Protein AF-A0A6X8DWF0-F1 (afdb_monomer_lite)

Structure (mmCIF, N/CA/C/O backbone):
data_AF-A0A6X8DWF0-F1
#
_entry.id   AF-A0A6X8DWF0-F1
#
loop_
_atom_site.group_PDB
_atom_site.id
_atom_site.type_symbol
_atom_site.label_atom_id
_atom_site.label_alt_id
_atom_site.label_comp_id
_atom_site.label_asym_id
_atom_site.label_entity_id
_atom_site.label_seq_id
_atom_site.pdbx_PDB_ins_code
_atom_site.Cartn_x
_atom_site.Cartn_y
_atom_site.Cartn_z
_atom_site.occupancy
_atom_site.B_iso_or_equiv
_atom_site.auth_seq_id
_atom_site.auth_comp_id
_atom_site.auth_asym_id
_atom_site.auth_atom_id
_atom_site.pdbx_PDB_model_num
ATOM 1 N N . MET A 1 1 ? 31.310 -1.453 -28.998 1.00 80.19 1 MET A N 1
ATOM 2 C CA . MET A 1 1 ? 29.928 -0.973 -29.222 1.00 80.19 1 MET A CA 1
ATOM 3 C C . MET A 1 1 ? 28.975 -2.115 -28.911 1.00 80.19 1 MET A C 1
ATOM 5 O O . MET A 1 1 ? 29.233 -3.218 -29.373 1.00 80.19 1 MET A O 1
ATOM 9 N N . LEU A 1 2 ? 27.939 -1.893 -28.097 1.00 79.25 2 LEU A N 1
ATOM 10 C CA . LEU A 1 2 ? 26.911 -2.912 -27.847 1.00 79.25 2 LEU A CA 1
ATOM 11 C C . LEU A 1 2 ? 26.061 -3.104 -29.108 1.00 79.25 2 LEU A C 1
ATOM 13 O O . LEU A 1 2 ? 25.748 -2.131 -29.793 1.00 79.25 2 LEU A O 1
ATOM 17 N N . SER A 1 3 ? 25.678 -4.345 -29.408 1.00 90.56 3 SER A N 1
ATOM 18 C CA . SER A 1 3 ? 24.697 -4.606 -30.461 1.00 90.56 3 SER A CA 1
ATOM 19 C C . SER A 1 3 ? 23.326 -4.039 -30.049 1.00 90.56 3 SER A C 1
ATOM 21 O O . SER A 1 3 ? 23.023 -3.984 -28.851 1.00 90.56 3 SER A O 1
ATOM 23 N N . PRO A 1 4 ? 22.464 -3.632 -31.000 1.00 88.50 4 PRO A N 1
ATOM 24 C CA . PRO A 1 4 ? 21.152 -3.062 -30.681 1.00 88.50 4 PRO A CA 1
ATOM 25 C C . PRO A 1 4 ? 20.294 -3.908 -29.712 1.00 88.50 4 PRO A C 1
ATOM 27 O O . PRO A 1 4 ? 19.674 -3.323 -28.822 1.00 88.50 4 PRO A O 1
ATOM 30 N N . PRO A 1 5 ? 20.284 -5.260 -29.780 1.00 90.75 5 PRO A N 1
ATOM 31 C CA . PRO A 1 5 ? 19.573 -6.094 -28.805 1.00 90.75 5 PRO A CA 1
ATOM 32 C C . PRO A 1 5 ? 20.177 -6.048 -27.395 1.00 90.75 5 PRO A C 1
ATOM 34 O O . PRO A 1 5 ? 19.436 -5.986 -26.415 1.00 90.75 5 PRO A O 1
ATOM 37 N N . ALA A 1 6 ? 21.510 -6.041 -27.285 1.00 87.56 6 ALA A N 1
ATOM 38 C CA . ALA A 1 6 ? 22.206 -5.996 -26.000 1.00 87.56 6 ALA A CA 1
ATOM 39 C C . ALA A 1 6 ? 21.996 -4.649 -25.292 1.00 87.56 6 ALA A C 1
ATOM 41 O O . ALA A 1 6 ? 21.762 -4.612 -24.085 1.00 87.56 6 ALA A O 1
ATOM 42 N N . LEU A 1 7 ? 21.984 -3.550 -26.053 1.00 88.12 7 LEU A N 1
ATOM 43 C CA . LEU A 1 7 ? 21.634 -2.225 -25.541 1.00 88.12 7 LEU A CA 1
ATOM 44 C C . LEU A 1 7 ? 20.187 -2.186 -25.022 1.00 88.12 7 LEU A C 1
ATOM 46 O O . LEU A 1 7 ? 19.929 -1.661 -23.941 1.00 88.12 7 LEU A O 1
ATOM 50 N N . ARG A 1 8 ? 19.243 -2.791 -25.755 1.00 88.56 8 ARG A N 1
ATOM 51 C CA . ARG A 1 8 ? 17.833 -2.864 -25.343 1.00 88.56 8 ARG A CA 1
ATOM 52 C C . ARG A 1 8 ? 17.654 -3.652 -24.046 1.00 88.56 8 ARG A C 1
ATOM 54 O O . ARG A 1 8 ? 16.930 -3.204 -23.163 1.00 88.56 8 ARG A O 1
ATOM 61 N N . ALA A 1 9 ? 18.330 -4.793 -23.920 1.00 87.44 9 ALA A N 1
ATOM 62 C CA . ALA A 1 9 ? 18.292 -5.618 -22.716 1.00 87.44 9 ALA A CA 1
ATOM 63 C C . ALA A 1 9 ? 18.872 -4.884 -21.495 1.00 87.44 9 ALA A C 1
ATOM 65 O O . ALA A 1 9 ? 18.268 -4.927 -20.425 1.00 87.44 9 ALA A O 1
ATOM 66 N N . ALA A 1 10 ? 19.986 -4.162 -21.663 1.00 84.00 10 ALA A N 1
ATOM 67 C CA . ALA A 1 10 ? 20.593 -3.362 -20.599 1.00 84.00 10 ALA A CA 1
ATOM 68 C C . ALA A 1 10 ? 19.654 -2.246 -20.110 1.00 84.00 10 ALA A C 1
ATOM 70 O O . ALA A 1 10 ? 19.349 -2.179 -18.921 1.00 84.00 10 ALA A O 1
ATOM 71 N N . ILE A 1 11 ? 19.094 -1.455 -21.034 1.00 83.06 11 ILE A N 1
ATOM 72 C CA . ILE A 1 11 ? 18.120 -0.394 -20.718 1.00 83.06 11 ILE A CA 1
ATOM 73 C C . ILE A 1 11 ? 16.891 -0.972 -20.001 1.00 83.06 11 ILE A C 1
ATOM 75 O O . ILE A 1 11 ? 16.362 -0.386 -19.057 1.00 83.06 11 ILE A O 1
ATOM 79 N N . GLN A 1 12 ? 16.420 -2.141 -20.432 1.00 81.56 12 GLN A N 1
ATOM 80 C CA . GLN A 1 12 ? 15.256 -2.783 -19.832 1.00 81.56 12 GLN A CA 1
ATOM 81 C C . GLN A 1 12 ? 15.555 -3.346 -18.435 1.00 81.56 12 GLN A C 1
ATOM 83 O O . GLN A 1 12 ? 14.690 -3.271 -17.560 1.00 81.56 12 GLN A O 1
ATOM 88 N N . GLY A 1 13 ? 16.774 -3.842 -18.207 1.00 77.50 13 GLY A N 1
ATOM 89 C CA . GLY A 1 13 ? 17.271 -4.253 -16.894 1.00 77.50 13 GLY A CA 1
ATOM 90 C C . GLY A 1 13 ? 17.385 -3.082 -15.916 1.00 77.50 13 GLY A C 1
ATOM 91 O O . GLY A 1 13 ? 16.858 -3.160 -14.808 1.00 77.50 13 GLY A O 1
ATOM 92 N N . GLU A 1 14 ? 17.975 -1.964 -16.341 1.00 78.12 14 GLU A N 1
ATOM 93 C CA . GLU A 1 14 ? 18.056 -0.735 -15.537 1.00 78.12 14 GLU A CA 1
ATOM 94 C C . GLU A 1 14 ? 16.665 -0.193 -15.187 1.00 78.12 14 GLU A C 1
ATOM 96 O O . GLU A 1 14 ? 16.385 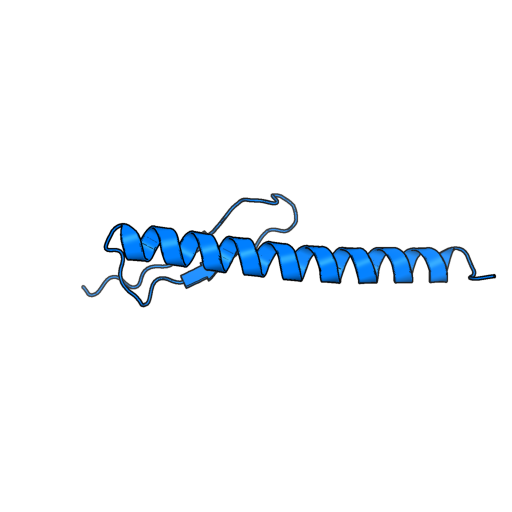0.133 -14.031 1.00 78.12 14 GLU A O 1
ATOM 101 N N . ARG A 1 15 ? 15.746 -0.177 -16.161 1.00 78.69 15 ARG A N 1
ATOM 102 C CA . ARG A 1 15 ? 14.357 0.247 -15.945 1.00 78.69 15 ARG A CA 1
ATOM 103 C C . ARG A 1 15 ? 13.617 -0.661 -14.960 1.00 78.69 15 ARG A C 1
ATOM 105 O O . ARG A 1 15 ? 12.825 -0.168 -14.158 1.00 78.69 15 ARG A O 1
ATOM 112 N N . LEU A 1 16 ? 13.871 -1.971 -14.995 1.00 78.75 16 LEU A N 1
ATOM 113 C CA . LEU A 1 16 ? 13.302 -2.922 -14.039 1.00 78.75 16 LEU A CA 1
ATOM 114 C C . LEU A 1 16 ? 13.815 -2.662 -12.615 1.00 78.75 16 LEU A C 1
ATOM 116 O O . LEU A 1 16 ? 13.023 -2.682 -11.675 1.00 78.75 16 LEU A O 1
ATOM 120 N N . ILE A 1 17 ? 15.114 -2.393 -12.452 1.00 75.06 17 ILE A N 1
ATOM 121 C CA . ILE A 1 17 ? 15.714 -2.068 -11.148 1.00 75.06 17 ILE A CA 1
ATOM 122 C C . ILE A 1 17 ? 15.128 -0.762 -10.601 1.00 75.06 17 ILE A C 1
ATOM 124 O O . ILE A 1 17 ? 14.673 -0.732 -9.459 1.00 75.06 17 ILE A O 1
ATOM 128 N N . MET A 1 18 ? 15.064 0.287 -11.428 1.00 77.25 18 MET A N 1
ATOM 129 C CA . MET A 1 18 ? 14.473 1.580 -11.061 1.00 77.25 18 MET A CA 1
ATOM 130 C C . MET A 1 18 ? 13.026 1.424 -10.574 1.00 77.25 18 MET A C 1
ATOM 132 O O . MET A 1 18 ? 12.645 1.986 -9.549 1.00 77.25 18 MET A O 1
ATOM 136 N N . ASN A 1 19 ? 12.228 0.616 -11.279 1.00 81.56 19 ASN A N 1
ATOM 137 C CA . ASN A 1 19 ? 10.836 0.364 -10.921 1.00 81.56 19 ASN A CA 1
ATOM 138 C C . ASN A 1 19 ? 10.716 -0.372 -9.575 1.00 81.56 19 ASN A C 1
ATOM 140 O O . ASN A 1 19 ? 9.922 0.034 -8.734 1.00 81.56 19 ASN A O 1
ATOM 144 N N . LYS A 1 20 ? 11.562 -1.379 -9.311 1.00 83.31 20 LYS A N 1
ATOM 145 C CA . LYS A 1 20 ? 11.583 -2.077 -8.012 1.00 83.31 20 LYS A CA 1
ATOM 146 C C . LYS A 1 20 ? 11.921 -1.140 -6.853 1.00 83.31 20 LYS A C 1
ATOM 148 O O . LYS A 1 20 ? 11.243 -1.178 -5.828 1.00 83.31 20 LYS A O 1
ATOM 153 N N . THR A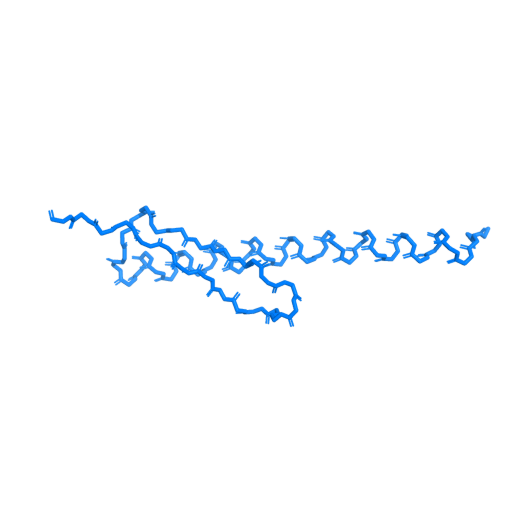 1 21 ? 12.938 -0.292 -7.017 1.00 87.06 21 THR A N 1
ATOM 154 C CA . THR A 1 21 ? 13.340 0.678 -5.988 1.00 87.06 21 THR A CA 1
ATOM 155 C C . THR A 1 21 ? 12.227 1.684 -5.711 1.00 87.06 21 THR A C 1
ATOM 157 O O . THR A 1 21 ? 11.887 1.921 -4.552 1.00 87.06 21 THR A O 1
ATOM 160 N N . LEU A 1 22 ? 11.614 2.238 -6.761 1.00 85.31 22 LEU A N 1
ATOM 161 C CA . LEU A 1 22 ? 10.490 3.161 -6.616 1.00 85.31 22 LEU A CA 1
ATOM 162 C C . LEU A 1 22 ? 9.299 2.491 -5.917 1.00 85.31 22 LEU A C 1
ATOM 164 O O . LEU A 1 22 ? 8.740 3.064 -4.984 1.00 85.31 22 LEU A O 1
ATOM 168 N N . ASN A 1 23 ? 8.951 1.262 -6.307 1.00 85.75 23 ASN A N 1
ATOM 169 C CA . ASN A 1 23 ? 7.840 0.531 -5.700 1.00 85.75 23 ASN A CA 1
ATOM 170 C C . ASN A 1 23 ? 8.080 0.278 -4.211 1.00 85.75 23 ASN A C 1
ATOM 172 O O . ASN A 1 23 ? 7.178 0.502 -3.410 1.00 85.75 23 ASN A O 1
ATOM 176 N N . ALA A 1 24 ? 9.300 -0.104 -3.824 1.00 88.00 24 ALA A N 1
ATOM 177 C CA . ALA A 1 24 ? 9.658 -0.304 -2.423 1.00 88.00 24 ALA A CA 1
ATOM 178 C C . ALA A 1 24 ? 9.515 0.985 -1.593 1.00 88.00 24 ALA A C 1
ATOM 180 O O . ALA A 1 24 ? 9.009 0.942 -0.469 1.00 88.00 24 ALA A O 1
ATOM 181 N N . LEU A 1 25 ? 9.915 2.137 -2.145 1.00 91.19 25 LEU A N 1
ATOM 182 C CA . LEU A 1 25 ? 9.752 3.433 -1.481 1.00 91.19 25 LEU A CA 1
ATOM 183 C C . LEU A 1 25 ? 8.278 3.805 -1.309 1.00 91.19 25 LEU A C 1
ATOM 185 O O . LEU A 1 25 ? 7.881 4.226 -0.223 1.00 91.19 25 LEU A O 1
ATOM 189 N N . VAL A 1 26 ? 7.464 3.606 -2.346 1.00 89.00 26 VAL A N 1
ATOM 190 C CA . VAL A 1 26 ? 6.020 3.864 -2.284 1.00 89.00 26 VAL A CA 1
ATOM 191 C C . VAL A 1 26 ? 5.343 2.942 -1.270 1.00 89.00 26 VAL A C 1
ATOM 193 O O . VAL A 1 26 ? 4.604 3.438 -0.424 1.00 89.00 26 VAL A O 1
ATOM 196 N N . CYS A 1 27 ? 5.626 1.633 -1.284 1.00 90.50 27 CYS A N 1
ATOM 197 C CA . CYS A 1 27 ? 5.059 0.693 -0.312 1.00 90.50 27 CYS A CA 1
ATOM 198 C C . CYS A 1 27 ? 5.449 1.066 1.124 1.00 90.50 27 CYS A C 1
ATOM 200 O O . CYS A 1 27 ? 4.594 1.093 2.008 1.00 90.50 27 CYS A O 1
ATOM 202 N N . ARG A 1 28 ? 6.719 1.427 1.361 1.00 92.12 28 ARG A N 1
ATOM 203 C CA . ARG A 1 28 ? 7.180 1.882 2.680 1.00 92.12 28 ARG A CA 1
ATOM 204 C C . ARG A 1 28 ? 6.463 3.154 3.125 1.00 92.12 28 ARG A C 1
ATOM 206 O O . ARG A 1 28 ? 6.054 3.251 4.279 1.00 92.12 28 ARG A O 1
ATOM 213 N N . HIS A 1 29 ? 6.320 4.129 2.231 1.00 93.12 29 HIS A N 1
ATOM 214 C CA . HIS A 1 29 ? 5.644 5.382 2.549 1.00 93.12 29 HIS A CA 1
ATOM 215 C C . HIS A 1 29 ? 4.160 5.162 2.861 1.00 93.12 29 HIS A C 1
ATOM 217 O O . HIS A 1 29 ? 3.676 5.646 3.880 1.00 93.12 29 HIS A O 1
ATOM 223 N N . ALA A 1 30 ? 3.464 4.376 2.040 1.00 93.25 30 ALA A N 1
ATOM 224 C CA . ALA A 1 30 ? 2.070 4.018 2.261 1.00 93.25 30 ALA A CA 1
ATOM 225 C C . ALA A 1 30 ? 1.872 3.277 3.593 1.00 93.25 30 ALA A C 1
ATOM 227 O O . ALA A 1 30 ? 0.993 3.655 4.359 1.00 93.25 30 ALA A O 1
ATOM 228 N N . ARG A 1 31 ? 2.728 2.299 3.929 1.00 93.56 31 ARG A N 1
ATOM 229 C CA . ARG A 1 31 ? 2.673 1.614 5.233 1.00 93.56 31 ARG A CA 1
ATOM 230 C C . ARG A 1 31 ? 2.842 2.594 6.394 1.00 93.56 31 ARG A C 1
ATOM 232 O O . ARG A 1 31 ? 2.052 2.565 7.328 1.00 93.56 31 ARG A O 1
ATOM 239 N N . ASN A 1 32 ? 3.820 3.498 6.315 1.00 94.88 32 ASN A N 1
ATOM 240 C CA . ASN A 1 32 ? 4.023 4.517 7.348 1.00 94.88 32 ASN A CA 1
ATOM 241 C C . ASN A 1 32 ? 2.802 5.436 7.507 1.00 94.88 32 ASN A C 1
ATOM 243 O O . ASN A 1 32 ? 2.441 5.776 8.631 1.00 94.88 32 ASN A O 1
ATOM 247 N N . LEU A 1 33 ? 2.169 5.834 6.399 1.00 95.38 33 LEU A N 1
ATOM 248 C CA . LEU A 1 33 ? 0.941 6.628 6.434 1.00 95.38 33 LEU A CA 1
ATOM 249 C C . LEU A 1 33 ? -0.203 5.857 7.097 1.00 95.38 33 LEU A C 1
ATOM 251 O O . LEU A 1 33 ? -0.863 6.407 7.968 1.00 95.38 33 LEU A O 1
ATOM 255 N N . LEU A 1 34 ? -0.417 4.595 6.724 1.00 94.38 34 LEU A N 1
ATOM 256 C CA . LEU A 1 34 ? -1.474 3.753 7.293 1.00 94.38 34 LEU A CA 1
ATOM 257 C C . LEU A 1 34 ? -1.282 3.557 8.802 1.00 94.38 34 LEU A C 1
ATOM 259 O O . LEU A 1 34 ? -2.218 3.779 9.569 1.00 94.38 34 LEU A O 1
ATOM 263 N N . LEU A 1 35 ? -0.057 3.253 9.238 1.00 94.31 35 LEU A N 1
ATOM 264 C CA . LEU A 1 35 ? 0.293 3.157 10.658 1.00 94.31 35 LEU A CA 1
ATOM 265 C C . LEU A 1 35 ? 0.005 4.464 11.409 1.00 94.31 35 LEU A C 1
ATOM 267 O O . LEU A 1 35 ? -0.601 4.445 12.476 1.00 94.31 35 LEU A O 1
ATOM 271 N N . ALA A 1 36 ? 0.379 5.614 10.837 1.00 96.81 36 ALA A N 1
ATOM 272 C CA . ALA A 1 36 ? 0.099 6.922 11.435 1.00 96.81 36 ALA A CA 1
ATOM 273 C C . ALA A 1 36 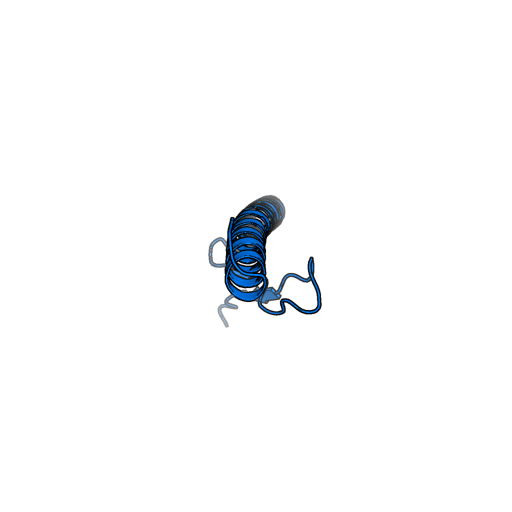? -1.407 7.238 11.526 1.00 96.81 36 ALA A C 1
ATOM 275 O O . ALA A 1 36 ? -1.814 8.044 12.359 1.00 96.81 36 ALA A O 1
ATOM 276 N N . GLN A 1 37 ? -2.231 6.603 10.689 1.00 95.31 37 GLN A N 1
ATOM 277 C CA . GLN A 1 37 ? -3.694 6.696 10.714 1.00 95.31 37 GLN A CA 1
ATOM 278 C C . GLN A 1 37 ? -4.346 5.641 11.627 1.00 95.31 37 GLN A C 1
ATOM 280 O O . GLN A 1 37 ? -5.570 5.552 11.672 1.00 95.31 37 GLN A O 1
ATOM 285 N N . GLY A 1 38 ? -3.555 4.837 12.346 1.00 94.69 38 GLY A N 1
ATOM 286 C CA . GLY A 1 38 ? -4.050 3.824 13.282 1.00 94.69 38 GLY A CA 1
ATOM 287 C C . GLY A 1 38 ? -4.468 2.504 12.634 1.00 94.69 38 GLY A C 1
ATOM 288 O O . GLY A 1 38 ? -5.211 1.739 13.245 1.00 94.69 38 GLY A O 1
ATOM 289 N N . TRP A 1 39 ? -4.025 2.228 11.405 1.00 94.06 39 TRP A N 1
ATOM 290 C CA . TRP A 1 39 ? -4.250 0.923 10.783 1.00 94.06 39 TRP A CA 1
ATOM 291 C C . TRP A 1 39 ? -3.403 -0.167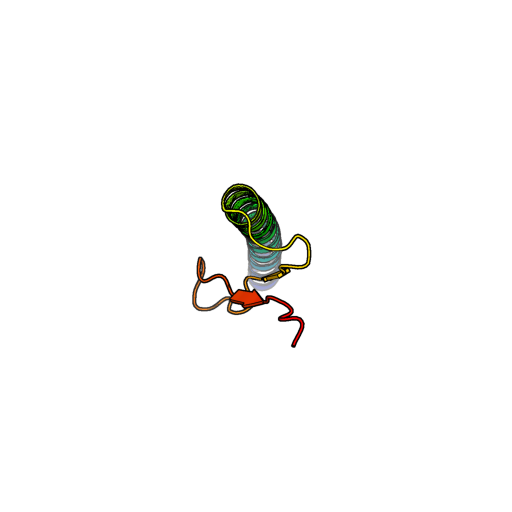 11.462 1.00 94.06 39 TRP A C 1
ATOM 293 O O . TRP A 1 39 ? -2.336 0.149 11.997 1.00 94.06 39 TRP A O 1
ATOM 303 N N . PRO A 1 40 ? -3.835 -1.443 11.413 1.00 91.88 40 PRO A N 1
ATOM 304 C CA . PRO A 1 40 ? -3.100 -2.551 12.023 1.00 91.88 40 PRO A CA 1
ATOM 305 C C . PRO A 1 40 ? -1.681 -2.699 11.463 1.00 91.88 40 PRO A C 1
ATOM 307 O O . PRO A 1 40 ? -1.447 -2.461 10.274 1.00 91.88 40 PRO A O 1
ATOM 310 N N . GLU A 1 41 ? -0.734 -3.137 12.293 1.00 89.06 41 GLU A N 1
ATOM 311 C CA . GLU A 1 41 ? 0.659 -3.330 11.868 1.00 89.06 41 GLU A CA 1
ATOM 312 C C . GLU A 1 41 ? 0.799 -4.452 10.830 1.00 89.06 41 GLU A C 1
ATOM 314 O O . GLU A 1 41 ? 1.665 -4.386 9.956 1.00 89.06 41 GLU A O 1
ATOM 319 N N . GLU A 1 42 ? -0.111 -5.430 10.845 1.00 90.00 42 GLU A N 1
ATOM 320 C CA . GLU A 1 42 ? -0.153 -6.525 9.875 1.00 90.00 42 GLU A CA 1
ATOM 321 C C . GLU A 1 42 ? -0.696 -6.093 8.500 1.00 90.00 42 GLU A C 1
ATOM 323 O O . GLU A 1 42 ? -0.875 -6.933 7.616 1.00 90.00 42 GLU A O 1
ATOM 328 N N . THR A 1 43 ? -0.962 -4.795 8.299 1.00 91.81 43 THR A N 1
ATOM 329 C CA . THR A 1 43 ? -1.390 -4.249 7.008 1.00 91.81 43 THR A CA 1
ATOM 330 C C . THR A 1 43 ? -0.271 -4.367 5.975 1.00 91.81 43 THR A C 1
ATOM 332 O O . THR A 1 43 ? 0.782 -3.723 6.078 1.00 91.81 43 THR A O 1
ATOM 335 N N . ASP A 1 44 ? -0.520 -5.145 4.924 1.00 91.19 44 ASP A N 1
ATOM 336 C CA . ASP A 1 44 ? 0.409 -5.286 3.811 1.00 91.19 44 ASP A CA 1
ATOM 337 C C . ASP A 1 44 ? 0.075 -4.329 2.660 1.00 91.19 44 ASP A C 1
ATOM 339 O O . ASP A 1 44 ? -1.090 -4.026 2.393 1.00 91.19 44 ASP A O 1
ATOM 343 N N . VAL A 1 45 ? 1.113 -3.846 1.972 1.00 91.50 45 VAL A N 1
ATOM 344 C CA . VAL A 1 45 ? 0.993 -2.888 0.865 1.00 91.50 45 VAL A CA 1
ATOM 345 C C . VAL A 1 45 ? 1.854 -3.333 -0.306 1.00 91.50 45 VAL A C 1
ATOM 347 O O . VAL A 1 45 ? 3.069 -3.482 -0.176 1.00 91.50 45 VAL A O 1
ATOM 350 N N . ASP A 1 46 ? 1.235 -3.465 -1.475 1.00 88.44 46 ASP A N 1
ATOM 351 C CA . ASP A 1 46 ? 1.885 -3.979 -2.680 1.00 88.44 46 ASP A CA 1
ATOM 352 C C . ASP A 1 46 ? 1.516 -3.159 -3.928 1.00 88.44 46 ASP A C 1
ATOM 354 O O . ASP A 1 46 ? 0.416 -2.615 -4.034 1.00 88.44 46 ASP A O 1
ATOM 358 N N . GLN A 1 47 ? 2.419 -3.102 -4.907 1.00 82.31 47 GLN A N 1
ATOM 359 C CA . GLN A 1 47 ? 2.180 -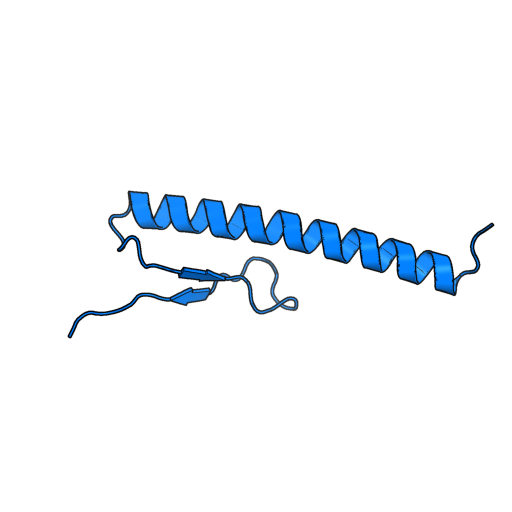2.548 -6.244 1.00 82.31 47 GLN A CA 1
ATOM 360 C C . GLN A 1 47 ? 2.248 -3.674 -7.275 1.00 82.31 47 GLN A C 1
ATOM 362 O O . GLN A 1 47 ? 3.246 -3.862 -7.971 1.00 82.31 47 GLN A O 1
ATOM 367 N N . ARG A 1 48 ? 1.163 -4.449 -7.368 1.00 74.25 48 ARG A N 1
ATOM 368 C CA . ARG A 1 48 ? 1.127 -5.662 -8.202 1.00 74.25 48 ARG A CA 1
ATOM 369 C C . ARG A 1 48 ? 1.034 -5.409 -9.695 1.00 74.25 48 ARG A C 1
ATOM 371 O O . ARG A 1 48 ? 1.426 -6.279 -10.469 1.00 74.25 48 ARG A O 1
ATOM 378 N N . ASN A 1 49 ? 0.470 -4.276 -10.117 1.00 73.25 49 ASN A N 1
ATOM 379 C CA . ASN A 1 49 ? 0.172 -4.056 -11.526 1.00 73.25 49 ASN A CA 1
ATOM 380 C C . ASN A 1 49 ? 1.149 -3.061 -12.173 1.00 73.25 49 ASN A C 1
ATOM 382 O O . ASN A 1 49 ? 0.985 -1.853 -12.007 1.00 73.25 49 ASN A O 1
ATOM 386 N N . PRO A 1 50 ? 2.117 -3.536 -12.980 1.00 67.94 50 PRO A N 1
ATOM 387 C CA . PRO A 1 50 ? 3.063 -2.656 -13.659 1.00 67.94 50 PRO A CA 1
ATOM 388 C C . PRO A 1 50 ? 2.414 -1.785 -14.748 1.00 67.94 50 PRO A C 1
ATOM 390 O O . PRO A 1 50 ? 3.030 -0.812 -15.177 1.00 67.94 50 PRO A O 1
ATOM 393 N N . ASN A 1 51 ? 1.189 -2.102 -15.192 1.00 74.88 51 ASN A N 1
ATOM 394 C CA . ASN A 1 51 ? 0.460 -1.301 -16.183 1.00 74.88 51 ASN A CA 1
ATOM 395 C C . ASN A 1 51 ? -0.194 -0.050 -15.576 1.00 74.88 51 ASN A C 1
ATOM 397 O O . ASN A 1 51 ? -0.551 0.861 -16.317 1.00 74.88 51 ASN A O 1
ATOM 401 N N . TYR A 1 52 ? -0.333 0.009 -14.248 1.00 73.81 52 TYR A N 1
ATOM 402 C CA . TYR A 1 52 ? -0.918 1.145 -13.534 1.00 73.81 52 TYR A CA 1
ATOM 403 C C . TYR A 1 52 ? 0.035 1.613 -12.426 1.00 73.81 52 TYR A C 1
ATOM 405 O O . TYR A 1 52 ? -0.226 1.388 -11.242 1.00 73.81 52 TYR A O 1
ATOM 413 N N . PRO A 1 53 ? 1.169 2.235 -12.796 1.00 69.25 53 PRO A N 1
ATOM 414 C CA . PRO A 1 53 ? 2.143 2.716 -11.824 1.00 69.25 53 PRO A CA 1
ATOM 415 C C . PRO A 1 53 ? 1.485 3.699 -10.845 1.00 69.25 53 PRO A C 1
ATOM 417 O O . PRO A 1 53 ? 0.751 4.596 -11.257 1.00 69.25 53 PRO A O 1
ATOM 420 N N . GLY A 1 54 ? 1.741 3.517 -9.547 1.00 72.88 54 GLY A N 1
ATOM 421 C CA . GLY A 1 54 ? 1.157 4.333 -8.477 1.00 72.88 54 GLY A CA 1
ATOM 422 C C . GLY A 1 54 ? -0.135 3.779 -7.872 1.00 72.88 54 GLY A C 1
ATOM 423 O O . GLY A 1 54 ? -0.554 4.264 -6.823 1.00 72.88 54 GLY A O 1
ATOM 424 N N . TRP A 1 55 ? -0.745 2.744 -8.460 1.00 84.62 55 TRP A N 1
ATOM 425 C CA . TRP A 1 55 ? -1.841 2.024 -7.810 1.00 84.62 55 TRP A CA 1
ATOM 426 C C . TRP A 1 55 ? -1.296 1.087 -6.735 1.00 84.62 55 TRP A C 1
ATOM 428 O O . TRP A 1 55 ? -0.531 0.169 -7.031 1.00 84.62 55 TRP A O 1
ATOM 438 N N . ILE A 1 56 ? -1.729 1.298 -5.493 1.00 87.62 56 ILE A N 1
ATOM 439 C CA . ILE A 1 56 ? -1.374 0.458 -4.347 1.00 87.62 56 ILE A CA 1
ATOM 440 C C . ILE A 1 56 ? -2.532 -0.474 -3.989 1.00 87.62 56 ILE A C 1
ATOM 442 O O . ILE A 1 56 ? -3.695 -0.080 -3.977 1.00 87.62 56 ILE A O 1
ATOM 446 N N . SER A 1 57 ? -2.209 -1.730 -3.705 1.00 89.69 57 SER A N 1
ATOM 447 C CA . SER A 1 57 ? -3.111 -2.701 -3.089 1.00 89.69 57 SER A CA 1
ATOM 448 C C . SER A 1 57 ? -2.818 -2.744 -1.597 1.00 89.69 57 SER A C 1
ATOM 450 O O . SER A 1 57 ? -1.656 -2.869 -1.217 1.00 89.69 57 SER A O 1
ATOM 452 N N . ILE A 1 58 ? -3.856 -2.643 -0.770 1.00 91.81 58 ILE A N 1
ATOM 453 C CA . ILE A 1 58 ? -3.753 -2.700 0.691 1.00 91.81 58 ILE A CA 1
ATOM 454 C C . ILE A 1 58 ? -4.488 -3.955 1.154 1.00 91.81 58 ILE A C 1
ATOM 456 O O . ILE A 1 58 ? -5.652 -4.150 0.801 1.00 91.81 58 ILE A O 1
ATOM 460 N N . TYR A 1 59 ? -3.813 -4.795 1.931 1.00 90.69 59 TYR A N 1
ATOM 461 C CA . TYR A 1 59 ? -4.380 -6.009 2.507 1.00 90.69 59 TYR A CA 1
ATOM 462 C C . TYR A 1 59 ? -4.371 -5.881 4.026 1.00 90.69 59 TYR A C 1
ATOM 464 O O . TYR A 1 59 ? -3.316 -5.729 4.632 1.00 90.69 59 TYR A O 1
ATOM 472 N N . VAL A 1 60 ? -5.550 -5.951 4.634 1.00 89.88 60 VAL A N 1
ATOM 473 C CA . VAL A 1 60 ? -5.728 -5.959 6.089 1.00 89.88 60 VAL A CA 1
ATOM 474 C C . VAL A 1 60 ? -6.269 -7.313 6.498 1.00 89.88 60 VAL A C 1
ATOM 476 O O . VAL A 1 60 ? -7.203 -7.826 5.876 1.00 89.88 60 VAL 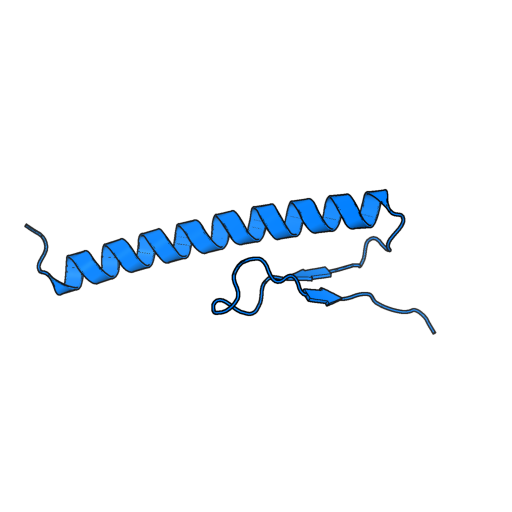A O 1
ATOM 479 N N . ARG A 1 61 ? -5.707 -7.879 7.566 1.00 86.44 61 ARG A N 1
ATOM 480 C CA . ARG A 1 61 ? -6.329 -9.010 8.238 1.00 86.44 61 ARG A CA 1
ATOM 481 C C . ARG A 1 61 ? -7.410 -8.472 9.167 1.00 86.44 61 ARG A C 1
ATOM 483 O O . ARG A 1 61 ? -7.121 -7.699 10.071 1.00 86.44 61 ARG A O 1
ATOM 490 N N . LEU A 1 62 ? -8.653 -8.848 8.902 1.00 82.00 62 LEU A N 1
ATOM 491 C CA . LEU A 1 62 ? -9.763 -8.570 9.802 1.00 82.00 62 LEU A CA 1
ATOM 492 C C . LEU A 1 62 ? -9.854 -9.749 10.767 1.00 82.00 62 LEU A C 1
ATOM 494 O O . LEU A 1 62 ? -10.052 -10.881 10.323 1.00 82.00 62 LEU A O 1
ATOM 498 N N . ASP A 1 63 ? -9.664 -9.499 12.058 1.00 77.19 63 ASP A N 1
ATOM 499 C CA . ASP A 1 63 ? -10.037 -10.475 13.077 1.00 77.19 63 ASP A CA 1
ATOM 500 C C . ASP A 1 63 ? -11.575 -10.430 13.211 1.00 77.19 63 ASP A C 1
ATOM 502 O O . ASP A 1 63 ? -12.160 -9.348 13.315 1.00 77.19 63 ASP A O 1
ATOM 506 N N . ALA A 1 64 ? -12.218 -11.595 13.070 1.00 67.00 64 ALA A N 1
ATOM 507 C CA . ALA A 1 64 ? -13.676 -11.767 13.056 1.00 67.00 64 ALA A CA 1
ATOM 508 C C . ALA A 1 64 ? -14.279 -11.828 14.464 1.00 67.00 64 ALA A C 1
ATOM 510 O O . ALA A 1 64 ? -13.613 -12.395 15.362 1.00 67.00 64 ALA A O 1
#

Foldseek 3Di:
DDDPVRVVVVVVVVVVVVLVVVFVVLQVVVLVVCVVVVADNPWGWGDPDPVDPPDIDIDHDDDD

Secondary structure (DSSP, 8-state):
---HHHHHHHHHHHHHHHHHHHHHHHHHHHHHHHHHTT--TT-EEE---TTSTTPPEEE-PPP-

Sequence (64 aa):
MLSPPALRAAIQGERLIMNKTLNALVCRHARNLLLAQGWPEETDVDQRNPNYPGWISIYVRLDA

Radius of gyration: 16.79 Å; chains: 1; bounding box: 44×19×44 Å

Organism: Salmonella enterica I (NCBI:txid59201)

pLDDT: mean 85.59, std 7.51, range [67.0, 96.81]